Protein AF-A0A1L7XCK5-F1 (afdb_monomer)

Secondary structure (DSSP, 8-state):
--------PPPEEEEEEEEES--S--TTSSS-EE---TTS-STT--EEEEEEESSHHHHHHHHHT-HHHHHHHHHSTTTEEEEEEEEE-TT--

Radius of gyration: 15.84 Å; Cα contacts (8 Å, |Δi|>4): 124; chains: 1; bounding box: 36×38×47 Å

Sequence (93 aa):
MSPQRNSLPKPLILSIVAFLGLIALFTLLKNPGKQNSPEGLTGGMTHIFMEEFKNEEDRKYYLEKDPVHLAFVKSIGDVVKKAQVVDFTPGVF

InterPro domains:
  IPR011008 Dimeric alpha-beta barrel [SSF54909] (33-92)
  IPR013097 Stress responsive alpha+beta-barrel [PF07876] (33-89)
  IPR013097 Stress responsive alpha+beta-barrel [PS51502] (1-88)

Foldseek 3Di:
DDDDPPPQQFKKKKKKQFAFPDDPDPPPFPDKDADDDPPPPCVPTGIITMDIHSDVVRVCCLVPPPVSNVVVVVPCPVGTPDIDMDIDTPPDD

Nearest PDB structures (foldseek):
  3bde-assembly1_A  TM=7.644E-01  e=1.371E-03  Mesorhizobium japonicum MAFF 303099
  5b0e-assembly1_A  TM=7.561E-01  e=8.932E-03  Cannabis sativa
  5b0f-assembly1_B  TM=7.799E-01  e=1.147E-02  Cannabis sativa
  2bbe-assembly1_A  TM=6.184E-01  e=4.867E-01  Shewanella oneidensis MR-1
  2ftr-assembly1_B  TM=5.596E-01  e=9.677E-01  Halalkalibacterium halodurans C-125

Organism: NCBI:txid576137

Mean predicted aligned error: 10.45 Å

Structure (mmCIF, N/CA/C/O backbone):
data_AF-A0A1L7XCK5-F1
#
_entry.id   AF-A0A1L7XCK5-F1
#
loop_
_atom_site.group_PDB
_atom_site.id
_atom_site.type_symbol
_atom_site.label_atom_id
_atom_site.label_alt_id
_atom_site.label_comp_id
_atom_site.label_asym_id
_atom_site.label_entity_id
_atom_site.label_seq_id
_atom_site.pdbx_PDB_ins_code
_atom_site.Cartn_x
_atom_site.Cartn_y
_atom_site.Cartn_z
_atom_site.occupancy
_atom_site.B_iso_or_equiv
_atom_site.auth_seq_id
_atom_site.auth_comp_id
_atom_site.auth_asym_id
_atom_site.auth_atom_id
_atom_site.pdbx_PDB_model_num
ATOM 1 N N . MET A 1 1 ? -4.196 28.990 29.333 1.00 39.12 1 MET A N 1
ATOM 2 C CA . MET A 1 1 ? -5.205 27.933 29.112 1.00 39.12 1 MET A CA 1
ATOM 3 C C . MET A 1 1 ? -5.473 27.899 27.612 1.00 39.12 1 MET A C 1
ATOM 5 O O . MET A 1 1 ? -6.217 28.731 27.115 1.00 39.12 1 MET A O 1
ATOM 9 N N . SER A 1 2 ? -4.729 27.083 26.864 1.00 41.75 2 SER A N 1
ATOM 10 C CA . SER A 1 2 ? -4.860 27.031 25.399 1.00 41.75 2 SER A CA 1
ATOM 11 C C . SER A 1 2 ? -6.154 26.302 25.024 1.00 41.75 2 SER A C 1
ATOM 13 O O . SER A 1 2 ? -6.507 25.343 25.716 1.00 41.75 2 SER A O 1
ATOM 15 N N . PRO A 1 3 ? -6.874 26.735 23.975 1.00 48.41 3 PRO A N 1
ATOM 16 C CA . PRO A 1 3 ? -8.158 26.150 23.620 1.00 48.41 3 PRO A CA 1
ATOM 17 C C . PRO A 1 3 ? -7.968 24.675 23.264 1.00 48.41 3 PRO A C 1
ATOM 19 O O . PRO A 1 3 ? -7.063 24.321 22.503 1.00 48.41 3 PRO A O 1
ATOM 22 N N . GLN A 1 4 ? -8.818 23.828 23.847 1.00 48.41 4 GLN A N 1
ATOM 23 C CA . GLN A 1 4 ? -8.974 22.424 23.488 1.00 48.41 4 GLN A CA 1
ATOM 24 C C . GLN A 1 4 ? -9.216 22.363 21.979 1.00 48.41 4 GLN A C 1
ATOM 26 O O . GLN A 1 4 ? -10.275 22.744 21.483 1.00 48.41 4 GLN A O 1
ATOM 31 N N . ARG A 1 5 ? -8.176 21.974 21.240 1.00 51.31 5 ARG A N 1
ATOM 32 C CA . ARG A 1 5 ? -8.226 21.770 19.798 1.00 51.31 5 ARG A CA 1
ATOM 33 C C . ARG A 1 5 ? -9.162 20.583 19.605 1.00 51.31 5 ARG A C 1
ATOM 35 O O . ARG A 1 5 ? -8.733 19.458 19.834 1.00 51.31 5 ARG A O 1
ATOM 42 N N . ASN A 1 6 ? -10.432 20.857 19.295 1.00 41.94 6 ASN A N 1
ATOM 43 C CA . ASN A 1 6 ? -11.442 19.852 18.973 1.00 41.94 6 ASN A CA 1
ATOM 44 C C . ASN A 1 6 ? -10.776 18.778 18.114 1.00 41.94 6 ASN A C 1
ATOM 46 O O . ASN A 1 6 ? -10.344 19.062 16.994 1.00 41.94 6 ASN A O 1
ATOM 50 N N . SER A 1 7 ? -10.591 17.586 18.682 1.00 51.66 7 SER A N 1
ATOM 51 C CA . SER A 1 7 ? -9.919 16.494 17.999 1.00 51.66 7 SER A CA 1
ATOM 52 C C . SER A 1 7 ? -10.880 15.995 16.936 1.00 51.66 7 SER A C 1
ATOM 54 O O . SER A 1 7 ? -11.738 15.156 17.212 1.00 51.66 7 SER A O 1
ATOM 56 N N . LEU A 1 8 ? -10.769 16.560 15.733 1.00 50.06 8 LEU A N 1
ATOM 5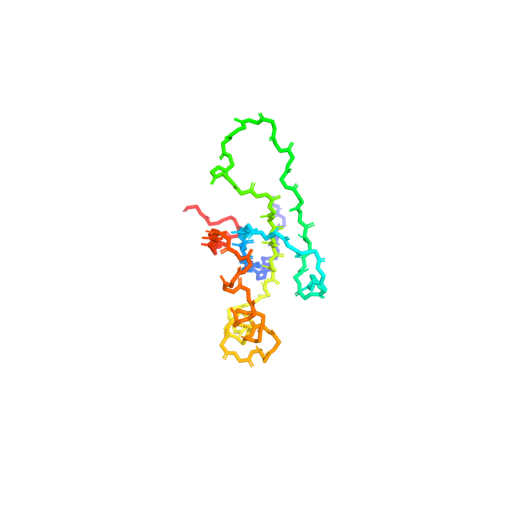7 C CA . LEU A 1 8 ? -11.313 15.944 14.531 1.00 50.06 8 LEU A CA 1
ATOM 58 C C . LEU A 1 8 ? -10.956 14.447 14.574 1.00 50.06 8 LEU A C 1
ATOM 60 O O . LEU A 1 8 ? -9.842 14.122 15.012 1.00 50.06 8 LEU A O 1
ATOM 64 N N . PRO A 1 9 ? -11.874 13.540 14.185 1.00 53.34 9 PRO A N 1
ATOM 65 C CA . PRO A 1 9 ? -11.562 12.118 14.121 1.00 53.34 9 PRO A CA 1
ATOM 66 C C . PRO A 1 9 ? -10.265 11.959 13.329 1.00 53.34 9 PRO A C 1
ATOM 68 O O . PRO A 1 9 ? -10.126 12.516 12.237 1.00 53.34 9 PRO A O 1
ATOM 71 N N . LYS A 1 10 ? -9.270 11.313 13.947 1.00 51.84 10 LYS A N 1
ATOM 72 C CA . LYS A 1 10 ? -7.946 11.174 13.341 1.00 51.84 10 LYS A CA 1
ATOM 73 C C . LYS A 1 10 ? -8.127 10.356 12.058 1.00 51.84 10 LYS A C 1
ATOM 75 O O . LYS A 1 10 ? -8.668 9.255 12.159 1.00 51.84 10 LYS A O 1
ATOM 80 N N . PRO A 1 11 ? -7.735 10.878 10.883 1.00 53.31 11 PRO A N 1
ATOM 81 C CA . PRO A 1 11 ? -7.904 10.150 9.635 1.00 53.31 11 PRO A CA 1
ATOM 82 C C . PRO A 1 11 ? -7.086 8.863 9.695 1.00 53.31 11 PRO A C 1
ATOM 84 O O . PRO A 1 11 ? -5.988 8.844 10.248 1.00 53.31 11 PRO A O 1
ATOM 87 N N . LEU A 1 12 ? -7.626 7.784 9.148 1.00 55.72 12 LEU A N 1
ATOM 88 C CA . LEU A 1 12 ? -6.912 6.524 9.014 1.00 55.72 12 LEU A CA 1
ATOM 89 C C . LEU A 1 12 ? -6.242 6.537 7.642 1.00 55.72 12 LEU A C 1
ATOM 91 O O . LEU A 1 12 ? -6.930 6.676 6.631 1.00 55.72 12 LEU A O 1
ATOM 95 N N . ILE A 1 13 ? -4.913 6.456 7.596 1.00 59.16 13 ILE A N 1
ATOM 96 C CA . ILE A 1 13 ? -4.169 6.511 6.337 1.00 59.16 13 ILE A CA 1
ATOM 97 C C . ILE A 1 13 ? -3.757 5.098 5.950 1.00 59.16 13 ILE A C 1
ATOM 99 O O . ILE A 1 13 ? -3.079 4.391 6.693 1.00 59.16 13 ILE A O 1
ATOM 103 N N . LEU A 1 14 ? -4.160 4.698 4.754 1.00 52.59 14 LEU A N 1
ATOM 104 C CA . LEU A 1 14 ? -3.673 3.505 4.092 1.00 52.59 14 LEU A CA 1
ATOM 105 C C . LEU A 1 14 ? -2.637 3.947 3.057 1.00 52.59 14 LEU A C 1
ATOM 107 O O . LEU A 1 14 ? -2.984 4.492 2.008 1.00 52.59 14 LEU A O 1
ATOM 111 N N . SER A 1 15 ? -1.357 3.711 3.333 1.00 50.69 15 SER A N 1
ATOM 112 C CA . SER A 1 15 ? -0.304 3.864 2.330 1.00 50.69 15 SER A CA 1
ATOM 113 C C . SER A 1 15 ? -0.099 2.539 1.608 1.00 50.69 15 SER A C 1
ATOM 115 O O . SER A 1 15 ? 0.403 1.569 2.174 1.00 50.69 15 SER A O 1
ATOM 117 N N . ILE A 1 16 ? -0.448 2.500 0.325 1.00 52.84 16 ILE A N 1
ATOM 118 C CA . ILE A 1 16 ? -0.109 1.388 -0.563 1.00 52.84 16 ILE A CA 1
ATOM 119 C C . ILE A 1 16 ? 1.128 1.812 -1.355 1.00 52.84 16 ILE A C 1
ATOM 121 O O . ILE A 1 16 ? 1.068 2.651 -2.252 1.00 52.84 16 ILE A O 1
ATOM 125 N N . VAL A 1 17 ? 2.276 1.222 -1.044 1.00 51.19 17 VAL A N 1
ATOM 126 C CA . VAL A 1 17 ? 3.510 1.398 -1.812 1.00 51.19 17 VAL A CA 1
ATOM 127 C C . VAL A 1 17 ? 3.588 0.252 -2.822 1.00 51.19 17 VAL A C 1
ATOM 129 O O . VAL A 1 17 ? 3.868 -0.888 -2.461 1.00 51.19 17 VAL A O 1
ATOM 132 N N . ALA A 1 18 ? 3.310 0.514 -4.099 1.00 50.97 18 ALA A N 1
ATOM 133 C CA . ALA A 1 18 ? 3.300 -0.522 -5.136 1.00 50.97 18 ALA A CA 1
ATOM 134 C C . ALA A 1 18 ? 4.244 -0.184 -6.298 1.00 50.97 18 ALA A C 1
ATOM 136 O O . ALA A 1 18 ? 4.269 0.938 -6.802 1.00 50.97 18 ALA A O 1
ATOM 137 N N . PHE A 1 19 ? 5.010 -1.179 -6.753 1.00 48.72 19 PHE A N 1
ATOM 138 C CA . PHE A 1 19 ? 5.815 -1.114 -7.970 1.00 48.72 19 PHE A CA 1
ATOM 139 C C . PHE A 1 19 ? 4.927 -1.424 -9.180 1.00 48.72 19 PHE A C 1
ATOM 141 O O . PHE A 1 19 ? 4.490 -2.563 -9.315 1.00 48.72 19 PHE A O 1
ATOM 148 N N . LEU A 1 20 ? 4.676 -0.460 -10.073 1.00 47.19 20 LEU A N 1
ATOM 149 C CA . LEU A 1 20 ? 3.915 -0.696 -11.309 1.00 47.19 20 LEU A CA 1
ATOM 150 C C . LEU A 1 20 ? 4.692 -0.270 -12.557 1.00 47.19 20 LEU A C 1
ATOM 152 O O . LEU A 1 20 ? 5.210 0.843 -12.637 1.00 47.19 20 LEU A O 1
ATOM 156 N N . GLY A 1 21 ? 4.747 -1.187 -13.529 1.00 36.31 21 GLY A N 1
ATOM 157 C CA . GLY A 1 21 ? 5.356 -1.019 -14.850 1.00 36.31 21 GLY A CA 1
ATOM 158 C C . GLY A 1 21 ? 4.402 -0.556 -15.957 1.00 36.31 21 GLY A C 1
ATOM 159 O O . GLY A 1 21 ? 4.782 -0.627 -17.121 1.00 36.31 21 GLY A O 1
ATOM 160 N N . LEU A 1 22 ? 3.185 -0.084 -15.657 1.00 38.53 22 LEU A N 1
ATOM 161 C CA . LEU A 1 22 ? 2.304 0.478 -16.688 1.00 38.53 22 LEU A CA 1
ATOM 162 C C . LEU A 1 22 ? 1.339 1.536 -16.128 1.00 38.53 22 LEU A C 1
ATOM 164 O O . LEU A 1 22 ? 0.701 1.344 -15.098 1.00 38.53 22 LEU A O 1
ATOM 168 N N . ILE A 1 23 ? 1.274 2.670 -16.830 1.00 46.78 23 ILE A N 1
ATOM 169 C CA . ILE A 1 23 ? 0.835 4.001 -16.367 1.00 46.78 23 ILE A CA 1
ATOM 170 C C . ILE A 1 23 ? -0.680 4.288 -16.523 1.00 46.78 23 ILE A C 1
ATOM 172 O O . ILE A 1 23 ? -1.129 5.386 -16.215 1.00 46.78 23 ILE A O 1
ATOM 176 N N . ALA A 1 24 ? -1.524 3.348 -16.956 1.00 36.94 24 ALA A N 1
ATOM 177 C CA . ALA A 1 24 ? -2.823 3.726 -17.541 1.00 36.94 24 ALA A CA 1
ATOM 178 C C . ALA A 1 24 ? -4.104 3.570 -16.683 1.00 36.94 24 ALA A C 1
ATOM 180 O O . ALA A 1 24 ? -5.184 3.783 -17.225 1.00 36.94 24 ALA A O 1
ATOM 181 N N . LEU A 1 25 ? -4.060 3.248 -15.381 1.00 42.16 25 LEU A N 1
ATOM 182 C CA . LEU A 1 25 ? -5.305 3.035 -14.604 1.00 42.16 25 LEU A CA 1
ATOM 183 C C . LEU A 1 25 ? -5.280 3.628 -13.180 1.00 42.16 25 LEU A C 1
ATOM 185 O O . LEU A 1 25 ? -5.704 2.993 -12.222 1.00 42.16 25 LEU A O 1
ATOM 189 N N . PHE A 1 26 ? -4.758 4.852 -13.038 1.00 50.41 26 PHE A N 1
ATOM 190 C CA . PHE A 1 26 ? -4.495 5.508 -11.743 1.00 50.41 26 PHE A CA 1
ATOM 191 C C . PHE A 1 26 ? -5.583 6.460 -11.219 1.00 50.41 26 PHE A C 1
ATOM 193 O O . PHE A 1 26 ? -5.375 7.125 -10.209 1.00 50.41 26 PHE A O 1
ATOM 200 N N . THR A 1 27 ? -6.759 6.526 -11.841 1.00 46.62 27 THR A N 1
ATOM 201 C CA . THR A 1 27 ? -7.799 7.523 -11.506 1.00 46.62 27 THR A CA 1
ATOM 202 C C . THR A 1 27 ? -8.530 7.283 -10.175 1.00 46.62 27 THR A C 1
ATOM 204 O O . THR A 1 27 ? -9.441 8.033 -9.841 1.00 46.62 27 THR A O 1
ATOM 207 N N . LEU A 1 28 ? -8.171 6.237 -9.425 1.00 51.88 28 LEU A N 1
ATOM 208 C CA . LEU A 1 28 ? -8.898 5.785 -8.229 1.00 51.88 28 LEU A CA 1
ATOM 209 C C . LEU A 1 28 ? -8.109 5.929 -6.929 1.00 51.88 28 LEU A C 1
ATOM 211 O O . LEU A 1 28 ? -8.692 5.798 -5.860 1.00 51.88 28 LEU A O 1
ATOM 215 N N . LEU A 1 29 ? -6.806 6.197 -7.017 1.00 57.03 29 LEU A N 1
ATOM 216 C CA . LEU A 1 29 ? -5.956 6.419 -5.853 1.00 57.03 29 LEU A CA 1
ATOM 217 C C . LEU A 1 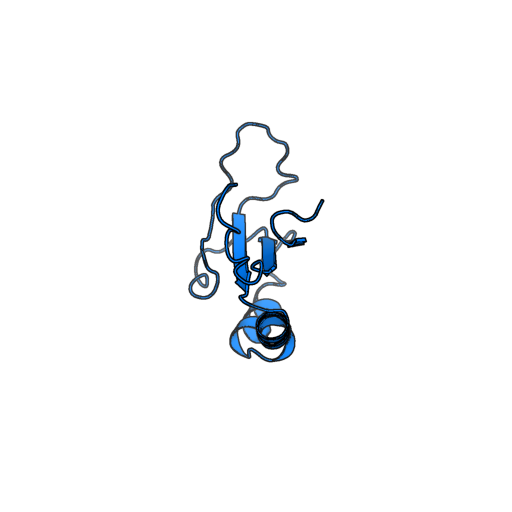29 ? -5.759 7.920 -5.678 1.00 57.03 29 LEU A C 1
ATOM 219 O O . LEU A 1 29 ? -5.352 8.608 -6.621 1.00 57.03 29 LEU A O 1
ATOM 223 N N . LYS A 1 30 ? -6.029 8.441 -4.480 1.00 59.38 30 LYS A N 1
ATOM 224 C CA . LYS A 1 30 ? -5.665 9.822 -4.168 1.00 59.38 30 LYS A CA 1
ATOM 225 C C . LYS A 1 30 ? -4.134 9.947 -4.125 1.00 59.38 30 LYS A C 1
ATOM 227 O O . LYS A 1 30 ? -3.424 9.070 -3.646 1.00 59.38 30 LYS A O 1
ATOM 232 N N . ASN A 1 31 ? -3.613 11.046 -4.667 1.00 65.44 31 ASN A N 1
ATOM 233 C CA . ASN A 1 31 ? -2.207 11.461 -4.551 1.00 65.44 31 ASN A CA 1
ATOM 234 C C . ASN A 1 31 ? -1.145 10.419 -4.988 1.00 65.44 31 ASN A C 1
ATOM 236 O O . ASN A 1 31 ? -0.326 9.997 -4.167 1.00 65.44 31 ASN A O 1
ATOM 240 N N . PRO A 1 32 ? -1.090 10.022 -6.275 1.00 73.25 32 PRO A N 1
ATOM 241 C CA . PRO A 1 32 ? 0.022 9.221 -6.778 1.00 73.25 32 PRO A CA 1
ATOM 242 C C . PRO A 1 32 ? 1.339 10.012 -6.715 1.00 73.25 32 PRO A C 1
ATOM 244 O O . PRO A 1 32 ? 1.419 11.151 -7.177 1.00 73.25 32 PRO A O 1
ATOM 247 N N . GLY A 1 33 ? 2.390 9.395 -6.175 1.00 76.88 33 GLY A N 1
ATOM 248 C CA . GLY A 1 33 ? 3.729 9.972 -6.081 1.00 76.88 33 GLY A CA 1
ATOM 249 C C . GLY A 1 33 ? 4.776 9.080 -6.739 1.00 76.88 33 GLY A C 1
ATOM 250 O O . GLY A 1 33 ? 4.809 7.871 -6.514 1.00 76.88 33 GLY A O 1
ATOM 251 N N . LYS A 1 34 ? 5.668 9.666 -7.542 1.00 83.62 34 LYS A N 1
ATOM 252 C CA . LYS A 1 34 ? 6.861 8.968 -8.035 1.00 83.62 34 LYS A CA 1
ATOM 253 C C . LYS A 1 34 ? 7.966 9.073 -6.990 1.00 83.62 34 LYS A C 1
ATOM 255 O O . LYS A 1 34 ? 8.233 10.159 -6.479 1.00 83.62 34 LYS A O 1
ATOM 260 N N . GLN A 1 35 ? 8.636 7.961 -6.715 1.00 83.94 35 GLN A N 1
ATOM 261 C CA . GLN A 1 35 ? 9.836 7.957 -5.894 1.00 83.94 35 GLN A CA 1
ATOM 262 C C . GLN A 1 35 ? 10.892 8.875 -6.536 1.00 83.94 35 GLN A C 1
ATOM 264 O O . GLN A 1 35 ? 11.188 8.769 -7.728 1.00 83.94 35 GLN A O 1
ATOM 269 N N . ASN A 1 36 ? 11.436 9.794 -5.740 1.00 86.75 36 ASN A N 1
ATOM 270 C CA . ASN A 1 36 ? 12.449 10.762 -6.162 1.00 86.75 36 ASN A CA 1
ATOM 271 C C . ASN A 1 36 ? 13.564 10.977 -5.121 1.00 86.75 36 ASN A C 1
ATOM 273 O O . ASN A 1 36 ? 14.423 11.833 -5.318 1.00 86.75 36 ASN A O 1
ATOM 277 N N . SER A 1 37 ? 13.549 10.234 -4.011 1.00 85.81 37 SER A N 1
ATOM 278 C CA . SER A 1 37 ? 14.602 10.311 -2.999 1.00 85.81 37 SER A CA 1
ATOM 279 C C . SER A 1 37 ? 15.931 9.779 -3.566 1.00 85.81 37 SER A C 1
ATOM 281 O O . SER A 1 37 ? 15.965 8.685 -4.141 1.00 85.81 37 SER A O 1
ATOM 283 N N . PRO A 1 38 ? 17.036 10.519 -3.388 1.00 89.12 38 PRO A N 1
ATOM 284 C CA . PRO A 1 38 ? 18.360 10.103 -3.837 1.00 89.12 38 PRO A CA 1
ATOM 285 C C . PRO A 1 38 ? 19.027 9.089 -2.894 1.00 89.12 38 PRO A C 1
ATOM 287 O O . PRO A 1 38 ? 20.096 8.581 -3.210 1.00 89.12 38 PRO A O 1
ATOM 290 N N . GLU A 1 39 ? 18.426 8.783 -1.741 1.00 90.00 39 GLU A N 1
ATOM 291 C CA . GLU A 1 39 ? 19.072 8.016 -0.665 1.00 90.00 39 GLU A CA 1
ATOM 292 C C . GLU A 1 39 ? 19.242 6.522 -0.979 1.00 90.00 39 GLU A C 1
ATOM 294 O O . GLU A 1 39 ? 19.929 5.809 -0.256 1.00 90.00 39 GLU A O 1
ATOM 299 N N . GLY A 1 40 ? 18.615 6.014 -2.043 1.00 83.25 40 GLY A N 1
ATOM 300 C CA . GLY A 1 40 ? 18.775 4.620 -2.475 1.00 83.25 40 GLY A CA 1
ATOM 301 C C . GLY A 1 40 ? 18.133 3.573 -1.552 1.00 83.25 40 GLY A C 1
ATOM 302 O O . GLY A 1 40 ? 18.193 2.382 -1.844 1.00 83.25 40 GLY A O 1
ATOM 303 N N . LEU A 1 41 ? 17.454 3.990 -0.480 1.00 87.19 41 LEU A N 1
ATOM 304 C CA . LEU A 1 41 ? 16.808 3.112 0.508 1.00 87.19 41 LEU A CA 1
ATOM 305 C C . LEU A 1 41 ? 15.376 2.699 0.130 1.00 87.19 41 LEU A C 1
ATOM 307 O O . LEU A 1 41 ? 14.576 2.307 0.972 1.00 87.19 41 LEU A O 1
ATOM 311 N N . THR A 1 42 ? 15.023 2.771 -1.150 1.00 83.56 42 THR A N 1
ATOM 312 C CA . THR A 1 42 ? 13.638 2.593 -1.620 1.00 83.56 42 THR A CA 1
ATOM 313 C C . THR A 1 42 ? 13.178 1.140 -1.630 1.00 83.56 42 THR A C 1
ATOM 315 O O . THR A 1 42 ? 12.016 0.861 -1.915 1.00 83.56 42 THR A O 1
ATOM 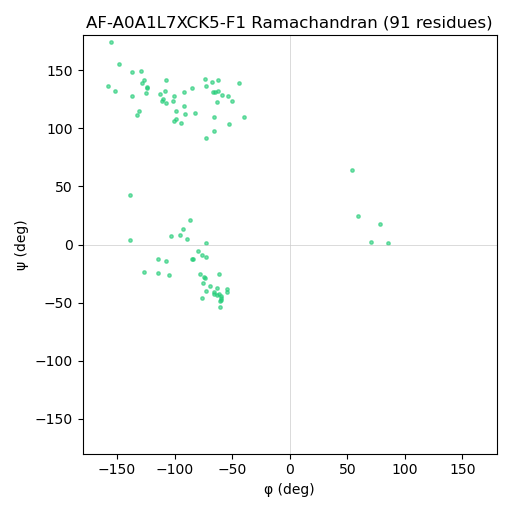318 N N . GLY A 1 43 ? 14.089 0.186 -1.408 1.00 83.88 43 GLY A N 1
ATOM 319 C CA . GLY A 1 43 ? 13.787 -1.244 -1.496 1.00 83.88 43 GLY A CA 1
ATOM 320 C C . GLY A 1 43 ? 13.268 -1.672 -2.875 1.00 83.88 43 GLY A C 1
ATOM 321 O O . GLY A 1 43 ? 12.534 -2.664 -2.969 1.00 83.88 43 GLY A O 1
ATOM 322 N N . GLY A 1 44 ? 13.619 -0.904 -3.914 1.00 83.38 44 GLY A N 1
ATOM 323 C CA . GLY A 1 44 ? 13.174 -1.084 -5.293 1.00 83.38 44 GLY A CA 1
ATOM 324 C C . GLY A 1 44 ? 11.834 -0.427 -5.624 1.00 83.38 44 GLY A C 1
ATOM 325 O O . GLY A 1 44 ? 11.396 -0.559 -6.759 1.00 83.38 44 GLY A O 1
ATOM 326 N N . MET A 1 45 ? 11.180 0.269 -4.691 1.00 82.94 45 MET A N 1
ATOM 327 C CA . MET A 1 45 ? 9.887 0.917 -4.932 1.00 82.94 45 MET A CA 1
ATOM 328 C C . MET A 1 45 ? 10.028 2.163 -5.810 1.00 82.94 45 MET A C 1
ATOM 330 O O . MET A 1 45 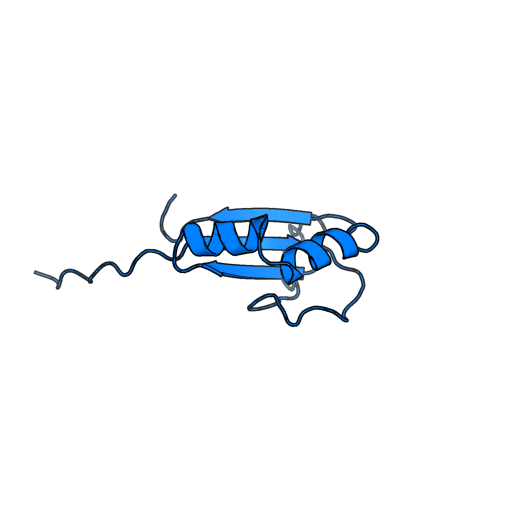? 10.930 2.976 -5.613 1.00 82.94 45 MET A O 1
ATOM 334 N N . THR A 1 46 ? 9.119 2.316 -6.774 1.00 83.69 46 THR A N 1
ATOM 335 C CA . THR A 1 46 ? 9.146 3.407 -7.767 1.00 83.69 46 THR A CA 1
ATOM 336 C C . THR A 1 46 ? 7.975 4.366 -7.644 1.00 83.69 46 THR A C 1
ATOM 338 O O . THR A 1 46 ? 8.094 5.518 -8.060 1.00 83.69 46 THR A O 1
ATOM 341 N N . HIS A 1 47 ? 6.862 3.910 -7.076 1.00 81.62 47 HIS A N 1
ATOM 342 C CA . HIS A 1 47 ? 5.654 4.698 -6.904 1.00 81.62 47 HIS A CA 1
ATOM 343 C C . HIS A 1 47 ? 5.064 4.458 -5.514 1.00 81.62 47 HIS A C 1
ATOM 345 O O . HIS A 1 47 ? 5.201 3.377 -4.936 1.00 81.62 47 HIS A O 1
ATOM 351 N N . ILE A 1 48 ? 4.425 5.493 -4.986 1.00 77.75 48 ILE A N 1
ATOM 352 C CA . ILE A 1 48 ? 3.685 5.479 -3.732 1.00 77.75 48 ILE A CA 1
ATOM 353 C C . ILE A 1 48 ? 2.274 5.996 -3.982 1.00 77.75 48 ILE A C 1
ATOM 355 O O . ILE A 1 48 ? 2.073 6.931 -4.759 1.00 77.75 48 ILE A O 1
ATOM 359 N N . PHE A 1 49 ? 1.310 5.383 -3.308 1.00 76.88 49 PHE A N 1
ATOM 360 C CA . PHE A 1 49 ? -0.088 5.783 -3.318 1.00 76.88 49 PHE A CA 1
ATOM 361 C C . PHE A 1 49 ? -0.557 5.930 -1.879 1.00 76.88 49 PHE A C 1
ATOM 363 O O . PHE A 1 49 ? -0.206 5.118 -1.019 1.00 76.88 49 PHE A O 1
ATOM 370 N N . MET A 1 50 ? -1.335 6.974 -1.617 1.00 74.06 50 MET A N 1
ATOM 371 C CA . MET A 1 50 ? -1.809 7.286 -0.277 1.00 74.06 50 MET A CA 1
ATOM 372 C C . MET A 1 50 ? -3.310 7.526 -0.318 1.00 74.06 50 MET A C 1
ATOM 374 O O . MET A 1 50 ? -3.768 8.499 -0.910 1.00 74.06 50 MET A O 1
ATOM 378 N N . GLU A 1 51 ? -4.067 6.656 0.340 1.00 76.25 51 GLU A N 1
ATOM 379 C CA . GLU A 1 51 ? -5.505 6.829 0.502 1.00 76.25 51 GLU A CA 1
ATOM 380 C C . GLU A 1 51 ? -5.815 7.188 1.956 1.00 76.25 51 GLU A C 1
ATOM 382 O O . GLU A 1 51 ? -5.326 6.561 2.898 1.00 76.25 51 GLU A O 1
ATOM 387 N N . GLU A 1 52 ? -6.633 8.219 2.135 1.00 77.38 52 GLU A N 1
ATOM 388 C CA . GLU A 1 52 ? -7.051 8.693 3.450 1.00 77.38 52 GLU A CA 1
ATOM 389 C C . GLU A 1 52 ? -8.532 8.386 3.659 1.00 77.38 52 GLU A C 1
ATOM 391 O O . GLU A 1 52 ? -9.391 8.815 2.878 1.00 77.38 52 GLU A O 1
ATOM 396 N N . PHE A 1 53 ? -8.833 7.689 4.751 1.00 76.38 53 PHE A N 1
ATOM 397 C CA . PHE A 1 53 ? -10.189 7.358 5.164 1.00 76.38 53 PHE A CA 1
ATOM 398 C C . PHE A 1 53 ? -10.593 8.182 6.383 1.00 76.38 53 PHE A C 1
ATOM 400 O O . PHE A 1 53 ? -9.802 8.427 7.298 1.00 76.38 53 PHE A O 1
ATOM 407 N N . LYS A 1 54 ? -11.860 8.607 6.412 1.00 76.19 54 LYS A N 1
ATOM 408 C CA . LYS A 1 54 ? -12.412 9.372 7.541 1.00 76.19 54 LYS A CA 1
ATOM 409 C C . LYS A 1 54 ? -12.650 8.499 8.771 1.00 76.19 54 LYS A C 1
ATOM 411 O O . LYS A 1 54 ? -12.641 9.013 9.886 1.00 76.19 54 LYS A O 1
ATOM 416 N N . ASN A 1 55 ? -12.911 7.214 8.558 1.00 78.75 55 ASN A N 1
ATOM 417 C CA . ASN A 1 55 ? -13.237 6.232 9.582 1.00 78.75 55 ASN A CA 1
ATOM 418 C C . ASN A 1 55 ? -12.864 4.818 9.095 1.00 78.75 55 ASN A C 1
ATOM 420 O O . ASN A 1 55 ? -12.432 4.622 7.955 1.00 78.75 55 ASN A O 1
ATOM 424 N N . GLU A 1 56 ? -12.994 3.834 9.980 1.00 80.56 56 GLU A N 1
ATOM 425 C CA . GLU A 1 56 ? -12.636 2.447 9.686 1.00 80.56 56 GLU A CA 1
ATOM 426 C C . GLU A 1 56 ? -13.664 1.754 8.779 1.00 80.56 56 GLU A C 1
ATOM 428 O O . GLU A 1 56 ? -13.303 0.877 7.992 1.00 80.56 56 GLU A O 1
ATOM 433 N N . GLU A 1 57 ? -14.928 2.171 8.831 1.00 81.75 57 GLU A N 1
ATOM 434 C CA . GLU A 1 57 ? -16.011 1.629 8.013 1.00 81.75 57 GLU A CA 1
ATOM 435 C C . GLU A 1 57 ? -15.809 1.927 6.522 1.00 81.75 57 GLU A C 1
ATOM 437 O O . GLU A 1 57 ? -15.979 1.035 5.688 1.00 81.75 57 GLU A O 1
ATOM 442 N N . ASP A 1 58 ? -15.382 3.147 6.191 1.00 78.62 58 ASP A N 1
ATOM 443 C CA . ASP A 1 58 ? -15.054 3.592 4.836 1.00 78.62 58 ASP A CA 1
ATOM 444 C C . ASP A 1 58 ? -13.864 2.792 4.289 1.00 78.62 58 ASP A C 1
ATOM 446 O O . ASP A 1 58 ? -13.905 2.310 3.154 1.00 78.62 58 ASP A O 1
ATOM 450 N N . ARG A 1 59 ? -12.830 2.572 5.120 1.00 79.81 59 ARG A N 1
ATOM 451 C CA . ARG A 1 59 ? -11.693 1.704 4.771 1.00 79.81 59 ARG A CA 1
ATOM 452 C C . ARG A 1 59 ? -12.168 0.280 4.495 1.00 79.81 59 ARG A C 1
ATOM 454 O O . ARG A 1 59 ? -11.794 -0.312 3.486 1.00 79.81 59 ARG A O 1
ATOM 461 N N . LYS A 1 60 ? -12.994 -0.280 5.381 1.00 82.25 60 LYS A N 1
ATOM 462 C CA . LYS A 1 60 ? -13.505 -1.647 5.242 1.00 82.25 60 LYS A CA 1
ATOM 463 C C . LYS A 1 60 ? -14.335 -1.807 3.972 1.00 82.25 60 LYS A C 1
ATOM 465 O O . LYS A 1 60 ? -14.172 -2.790 3.255 1.00 82.25 60 LYS A O 1
ATOM 470 N N . TYR A 1 61 ? -15.196 -0.838 3.667 1.00 82.31 61 TYR A N 1
ATOM 471 C CA . TYR A 1 61 ? -15.949 -0.828 2.418 1.00 82.31 61 TYR A CA 1
ATOM 472 C C . TYR A 1 61 ? -15.015 -0.816 1.204 1.00 82.31 61 TYR A C 1
ATOM 474 O O . TYR A 1 61 ? -15.190 -1.636 0.307 1.00 82.31 61 TYR A O 1
ATOM 482 N N . TYR A 1 62 ? -14.003 0.054 1.194 1.00 76.38 62 TYR A N 1
ATOM 483 C CA . TYR A 1 62 ? -13.035 0.135 0.099 1.00 76.38 62 TYR A CA 1
ATOM 484 C C . TYR A 1 62 ? -12.279 -1.184 -0.121 1.00 76.38 62 TYR A C 1
ATOM 486 O O . TYR A 1 62 ? -12.160 -1.644 -1.251 1.00 76.38 62 TYR A O 1
ATOM 494 N N . LEU A 1 63 ? -11.828 -1.836 0.953 1.00 79.50 63 LEU A N 1
ATOM 495 C CA . LEU A 1 63 ? -11.073 -3.088 0.859 1.00 79.50 63 LEU A CA 1
ATOM 496 C C . LEU A 1 63 ? -11.938 -4.292 0.457 1.00 79.50 63 LEU A C 1
ATOM 498 O O . LEU A 1 63 ? -11.490 -5.143 -0.309 1.00 79.50 63 LEU A O 1
ATOM 502 N N . GLU A 1 64 ? -13.162 -4.393 0.983 1.00 83.88 64 GLU A N 1
ATOM 503 C CA . GLU A 1 64 ? -13.965 -5.622 0.884 1.00 83.88 64 GLU A CA 1
ATOM 504 C C . GLU A 1 64 ? -15.113 -5.546 -0.124 1.00 83.88 64 GLU A C 1
ATOM 506 O O . GLU A 1 64 ? -15.585 -6.582 -0.593 1.00 83.88 64 GLU A O 1
ATOM 511 N N . LYS A 1 65 ? -15.628 -4.345 -0.402 1.00 84.62 65 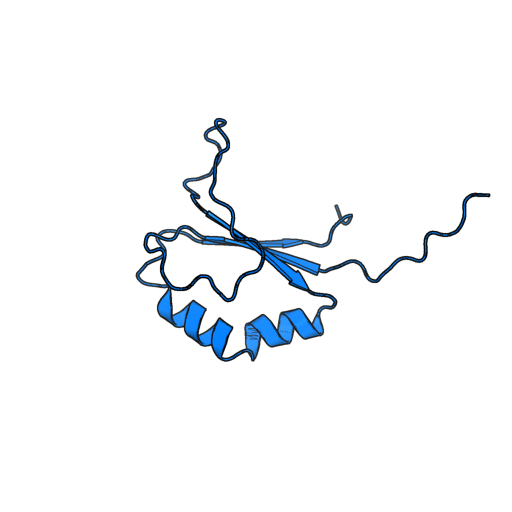LYS A N 1
ATOM 512 C CA . LYS A 1 65 ? -16.914 -4.163 -1.092 1.00 84.62 65 LYS A CA 1
ATOM 513 C C . LYS A 1 65 ? -16.841 -3.264 -2.310 1.00 84.62 65 LYS A C 1
ATOM 515 O O . LYS A 1 65 ? -17.710 -3.401 -3.166 1.00 84.62 65 LYS A O 1
ATOM 520 N N . ASP A 1 66 ? -15.862 -2.369 -2.400 1.00 79.62 66 ASP A N 1
ATOM 521 C CA . ASP A 1 66 ? -15.728 -1.492 -3.555 1.00 79.62 66 ASP A CA 1
ATOM 522 C C . ASP A 1 66 ? -15.389 -2.328 -4.806 1.00 79.62 66 ASP A C 1
ATOM 524 O O . ASP A 1 66 ? -14.277 -2.859 -4.921 1.00 79.62 66 ASP A O 1
ATOM 528 N N . PRO A 1 67 ? -16.329 -2.468 -5.764 1.00 81.69 67 PRO A N 1
ATOM 529 C CA . PRO A 1 67 ? -16.110 -3.294 -6.946 1.00 81.69 67 PRO A CA 1
ATOM 530 C C . PRO A 1 67 ? -14.939 -2.783 -7.787 1.00 81.69 67 PRO A C 1
ATOM 532 O O . PRO A 1 67 ? -14.307 -3.563 -8.499 1.00 81.69 67 PRO A O 1
ATOM 535 N N . VAL A 1 68 ? -14.635 -1.489 -7.692 1.00 78.56 68 VAL A N 1
ATOM 536 C CA . VAL A 1 68 ? -13.570 -0.852 -8.449 1.00 78.56 68 VAL A CA 1
ATOM 537 C C . VAL A 1 68 ? -12.199 -1.194 -7.858 1.00 78.56 68 VAL A C 1
ATOM 539 O O . VAL A 1 68 ? -11.312 -1.635 -8.594 1.00 78.56 68 VAL A O 1
ATOM 542 N N . HIS A 1 69 ? -12.041 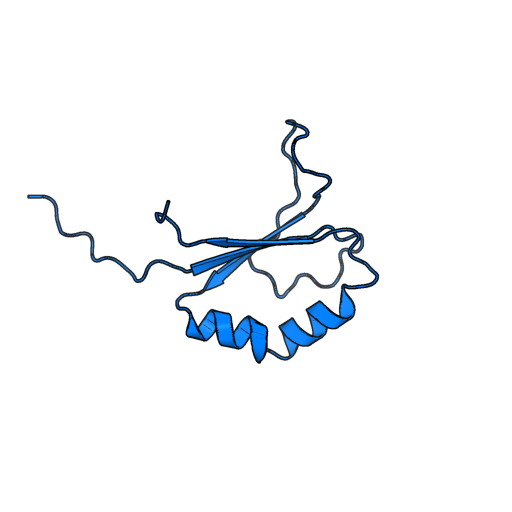-1.101 -6.534 1.00 77.50 69 HIS A N 1
ATOM 543 C CA . HIS A 1 69 ? -10.839 -1.571 -5.841 1.00 77.50 69 HIS A CA 1
ATOM 544 C C . HIS A 1 69 ? -10.601 -3.074 -6.059 1.00 77.50 69 HIS A C 1
ATOM 546 O O . HIS A 1 69 ? -9.499 -3.496 -6.414 1.00 77.50 69 HIS A O 1
ATOM 552 N N . LEU A 1 70 ? -11.648 -3.893 -5.923 1.00 80.69 70 LEU A N 1
ATOM 553 C CA . LEU A 1 70 ? -11.547 -5.342 -6.116 1.00 80.69 70 LEU A CA 1
ATOM 554 C C . LEU A 1 70 ? -11.162 -5.718 -7.554 1.00 80.69 70 LEU A C 1
ATOM 556 O O . LEU A 1 70 ? -10.399 -6.665 -7.762 1.00 80.69 70 LEU A O 1
ATOM 560 N N . ALA A 1 71 ? -11.668 -4.992 -8.554 1.00 82.12 71 ALA A N 1
ATOM 561 C CA . ALA A 1 71 ? -11.258 -5.171 -9.944 1.00 82.12 71 ALA A CA 1
ATOM 562 C C . ALA A 1 71 ? -9.785 -4.786 -10.152 1.00 82.12 71 ALA A C 1
ATOM 564 O O . ALA A 1 71 ? -9.050 -5.507 -10.829 1.00 82.12 71 ALA A O 1
ATOM 565 N N . PHE A 1 72 ? -9.335 -3.699 -9.519 1.00 78.44 72 PHE A N 1
ATOM 566 C CA . PHE A 1 72 ? -7.945 -3.260 -9.570 1.00 78.44 72 PHE A CA 1
ATOM 567 C C . PHE A 1 72 ? -6.999 -4.322 -8.999 1.00 78.44 72 PHE A C 1
ATOM 569 O O . PHE A 1 72 ? -6.111 -4.774 -9.721 1.00 78.44 72 PHE A O 1
ATOM 576 N N . VAL A 1 73 ? -7.236 -4.805 -7.773 1.00 78.56 73 VAL A N 1
ATOM 577 C CA . VAL A 1 73 ? -6.406 -5.847 -7.133 1.00 78.56 73 VAL A CA 1
ATOM 578 C C . VAL A 1 73 ? -6.291 -7.097 -8.012 1.00 78.56 73 VAL A C 1
ATOM 580 O O . VAL A 1 73 ? -5.211 -7.673 -8.123 1.00 78.56 73 VAL A O 1
ATOM 583 N N . LYS A 1 74 ? -7.372 -7.484 -8.702 1.00 82.81 74 LYS A N 1
ATOM 584 C CA . LYS A 1 74 ? -7.355 -8.606 -9.655 1.00 82.81 74 LYS A CA 1
ATOM 585 C C . LYS A 1 74 ? -6.537 -8.317 -10.916 1.00 82.81 74 LYS A C 1
ATOM 587 O O . LYS A 1 74 ? -5.904 -9.227 -11.434 1.00 82.81 74 LYS A O 1
ATOM 592 N N . SER A 1 75 ? -6.546 -7.080 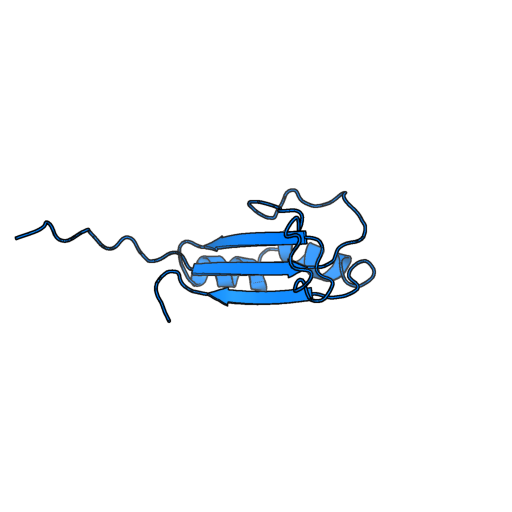-11.412 1.00 79.69 75 SER A N 1
ATOM 593 C CA . SER A 1 75 ? -5.828 -6.696 -12.636 1.00 79.69 75 SER A CA 1
ATOM 594 C C . SER A 1 75 ? -4.322 -6.489 -12.452 1.00 79.69 75 SER A C 1
ATOM 596 O O . SER A 1 75 ? -3.575 -6.610 -13.419 1.00 79.69 75 SER A O 1
ATOM 598 N N . ILE A 1 76 ? -3.858 -6.158 -11.239 1.00 76.38 76 ILE A N 1
ATOM 599 C CA . ILE A 1 76 ? -2.470 -5.707 -11.055 1.00 76.38 76 ILE A CA 1
ATOM 600 C C . ILE A 1 76 ? -1.450 -6.839 -10.885 1.00 76.38 76 ILE A C 1
ATOM 602 O O . ILE A 1 76 ? -0.250 -6.577 -10.943 1.00 76.38 76 ILE A O 1
ATOM 606 N N . GLY A 1 77 ? -1.898 -8.079 -10.659 1.00 72.75 77 GLY A N 1
ATOM 607 C CA . GLY A 1 77 ? -1.022 -9.202 -10.300 1.00 72.75 77 GLY A CA 1
ATOM 608 C C . GLY A 1 77 ? 0.124 -9.435 -11.289 1.00 72.75 77 GLY A C 1
ATOM 609 O O . GLY A 1 77 ? 1.263 -9.615 -10.871 1.00 72.75 77 GLY A O 1
ATOM 610 N N . ASP A 1 78 ? -0.153 -9.325 -12.589 1.00 76.31 78 ASP A N 1
ATOM 611 C CA . ASP A 1 78 ? 0.835 -9.588 -13.645 1.00 76.31 78 ASP A CA 1
ATOM 612 C C . ASP A 1 78 ? 1.737 -8.382 -13.966 1.00 76.31 78 ASP A C 1
ATOM 614 O O . ASP A 1 78 ? 2.753 -8.517 -14.648 1.00 76.31 78 ASP A O 1
ATOM 618 N N . VAL A 1 79 ? 1.389 -7.186 -13.477 1.00 74.44 79 VAL A N 1
ATOM 619 C CA . VAL A 1 79 ? 2.117 -5.929 -13.749 1.00 74.44 79 VAL A CA 1
ATOM 620 C C . VAL A 1 79 ? 2.911 -5.417 -12.543 1.00 74.44 79 VAL A C 1
ATOM 622 O O . VAL A 1 79 ? 3.773 -4.542 -12.694 1.00 74.44 79 VAL A O 1
ATOM 625 N N . VAL A 1 80 ? 2.649 -5.960 -11.349 1.00 74.50 80 VAL A N 1
ATOM 626 C CA . VAL A 1 80 ? 3.325 -5.601 -10.098 1.00 74.50 80 VAL A CA 1
ATOM 627 C C . VAL A 1 80 ? 4.415 -6.606 -9.772 1.00 74.50 80 VAL A C 1
ATOM 629 O O . VAL A 1 80 ? 4.154 -7.748 -9.415 1.00 74.50 80 VAL A O 1
ATOM 632 N N . LYS A 1 81 ? 5.669 -6.149 -9.788 1.00 80.44 81 LYS A N 1
ATOM 633 C CA . LYS A 1 81 ? 6.805 -6.973 -9.344 1.00 80.44 81 LYS A CA 1
ATOM 634 C C . LYS A 1 81 ? 6.880 -7.104 -7.818 1.00 80.44 81 LYS A C 1
ATOM 636 O O . LYS A 1 81 ? 7.374 -8.103 -7.305 1.00 80.44 81 LYS A O 1
ATOM 641 N N . LYS A 1 82 ? 6.468 -6.059 -7.093 1.00 78.69 82 LYS A N 1
ATOM 642 C CA . LYS A 1 82 ? 6.507 -5.983 -5.626 1.00 78.69 82 LYS A CA 1
ATOM 643 C C . LYS A 1 82 ? 5.496 -4.953 -5.121 1.00 78.69 82 LYS A C 1
ATOM 645 O O . LYS A 1 82 ? 5.431 -3.847 -5.652 1.00 78.69 82 LYS A O 1
ATOM 650 N N . ALA A 1 83 ? 4.762 -5.295 -4.068 1.00 80.12 83 ALA A N 1
ATOM 651 C CA . ALA A 1 83 ? 3.893 -4.375 -3.340 1.00 80.12 83 ALA A CA 1
ATOM 652 C C . ALA A 1 83 ? 4.176 -4.451 -1.837 1.00 80.12 83 ALA A C 1
ATOM 654 O O . ALA A 1 83 ? 4.569 -5.496 -1.319 1.00 80.12 83 ALA A O 1
ATOM 655 N N . GLN A 1 84 ? 3.983 -3.332 -1.152 1.00 81.88 84 GLN A N 1
ATOM 656 C CA . GLN A 1 84 ? 4.032 -3.199 0.293 1.00 81.88 84 GLN A CA 1
ATOM 657 C C . GLN A 1 84 ? 2.861 -2.321 0.719 1.00 81.88 84 GLN A C 1
ATOM 659 O O . GLN A 1 84 ? 2.675 -1.224 0.202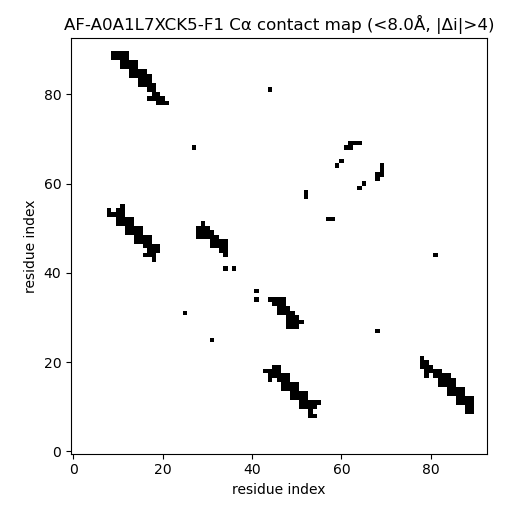 1.00 81.88 84 GLN A O 1
ATOM 664 N N . VAL A 1 85 ? 2.073 -2.809 1.666 1.00 81.38 85 VAL A N 1
ATOM 665 C CA . VAL A 1 85 ? 0.919 -2.088 2.201 1.00 81.38 85 VAL A CA 1
ATOM 666 C C . VAL A 1 85 ? 1.219 -1.741 3.651 1.00 81.38 85 VAL A C 1
ATOM 668 O O . VAL A 1 85 ? 1.680 -2.599 4.403 1.00 81.38 85 VAL A O 1
ATOM 671 N N . VAL A 1 86 ? 1.028 -0.474 4.010 1.00 81.50 86 VAL A N 1
ATOM 672 C CA . VAL A 1 86 ? 1.262 0.062 5.351 1.00 81.50 86 VAL A CA 1
ATOM 673 C C . VAL A 1 86 ? 0.065 0.910 5.761 1.00 81.50 86 VAL A C 1
ATOM 675 O O . VAL A 1 86 ? -0.150 2.003 5.237 1.00 81.50 86 VAL A O 1
ATOM 678 N N . ASP A 1 87 ? -0.676 0.423 6.746 1.00 80.38 87 ASP A N 1
ATOM 679 C CA . ASP A 1 87 ? -1.761 1.149 7.398 1.00 80.38 87 ASP A CA 1
ATOM 680 C C . ASP A 1 87 ? -1.198 1.886 8.609 1.00 80.38 87 ASP A C 1
ATOM 682 O O . ASP A 1 87 ? -0.499 1.293 9.434 1.00 80.38 87 ASP A O 1
ATOM 686 N N . PHE A 1 88 ? -1.517 3.168 8.752 1.00 82.19 88 PHE A N 1
ATOM 687 C CA . PHE A 1 88 ? -1.128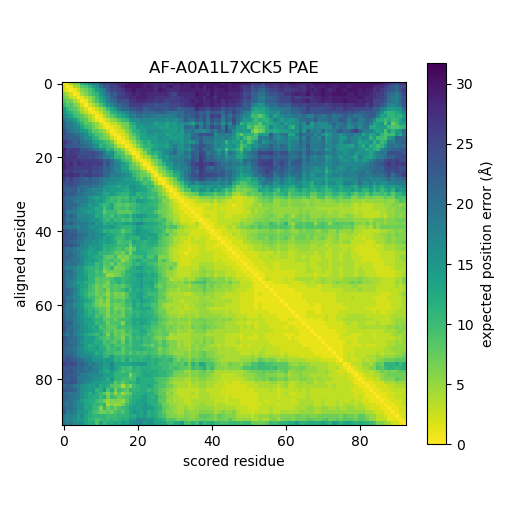 3.931 9.929 1.00 82.19 88 PHE A CA 1
ATOM 688 C C . PHE A 1 88 ? -2.143 5.020 10.271 1.00 82.19 88 PHE A C 1
ATOM 690 O O . PHE A 1 88 ? -2.866 5.547 9.427 1.00 82.19 88 PHE A O 1
ATOM 697 N N . THR A 1 89 ? -2.163 5.395 11.546 1.00 80.12 89 THR A N 1
ATOM 698 C CA . THR A 1 89 ? -2.946 6.531 12.035 1.00 80.12 89 THR A CA 1
ATOM 699 C C . THR A 1 89 ? -1.983 7.666 12.366 1.00 80.12 89 THR A C 1
ATOM 701 O O . THR A 1 89 ? -1.111 7.479 13.218 1.00 80.12 89 THR A O 1
ATOM 704 N N . PRO A 1 90 ? -2.111 8.856 11.754 1.00 79.00 90 PRO A N 1
ATOM 705 C CA . PRO A 1 90 ? -1.267 9.995 12.078 1.00 79.00 90 PRO A CA 1
ATOM 706 C C . PRO A 1 90 ? -1.289 10.313 13.576 1.00 79.00 90 PRO A C 1
ATOM 708 O O . PRO A 1 90 ? -2.349 10.482 14.188 1.00 79.00 90 PRO A O 1
ATOM 711 N N . GLY A 1 91 ? -0.100 10.414 14.170 1.00 81.38 91 GLY A N 1
ATOM 712 C CA . GLY A 1 91 ? 0.070 10.712 15.592 1.00 81.38 91 GLY A CA 1
ATOM 713 C C . GLY A 1 91 ? -0.157 9.526 16.537 1.00 81.38 91 GLY A C 1
ATOM 714 O O . GLY A 1 91 ? -0.387 9.755 17.725 1.00 81.38 91 GLY A O 1
ATOM 715 N N . VAL A 1 92 ? -0.123 8.290 16.031 1.00 79.00 92 VAL A N 1
ATOM 716 C CA . VAL A 1 92 ? -0.006 7.057 16.826 1.00 79.00 92 VAL A CA 1
ATOM 717 C C . VAL A 1 92 ? 1.377 6.460 16.542 1.00 79.00 92 VAL A C 1
ATOM 719 O O . VAL A 1 92 ? 1.712 6.267 15.374 1.00 79.00 92 VAL A O 1
ATOM 722 N N . PHE A 1 93 ? 2.178 6.239 17.589 1.00 78.69 93 PHE A N 1
ATOM 723 C CA . PHE A 1 93 ? 3.576 5.789 17.519 1.00 78.69 93 PHE A CA 1
ATOM 724 C C . PHE A 1 93 ? 3.759 4.461 18.248 1.00 78.69 93 PHE A C 1
ATOM 726 O O . PHE A 1 93 ? 3.063 4.276 19.274 1.00 78.69 93 PHE A O 1
#

Solvent-accessible surface area (backbone atoms only — not comparable to full-atom values): 5862 Å² total; per-residue (Å²): 135,80,78,82,72,77,76,65,74,68,45,38,35,41,36,43,37,40,27,70,82,72,89,84,81,63,92,80,58,46,71,76,39,72,63,77,77,86,80,75,79,56,86,83,51,48,31,37,34,43,42,79,24,75,45,68,66,58,46,49,40,46,74,77,64,34,67,66,51,51,50,46,64,69,64,42,64,90,50,39,89,50,74,48,79,49,75,48,45,79,95,67,131

pLDDT: mean 70.03, std 15.37, range [36.31, 90.0]